Protein AF-A0A2K9MIS6-F1 (afdb_monomer_lite)

Foldseek 3Di:
DDDDDDPDPDPDDPVVVVVVVVVVVVVLVVVLVVQLVVVVPDDQVRCVVVPHGPVCSVCVSVVND

Structure (mmCIF, N/CA/C/O backbone):
data_AF-A0A2K9MIS6-F1
#
_entry.id   AF-A0A2K9MIS6-F1
#
loop_
_atom_site.group_PDB
_atom_site.id
_atom_site.type_symbol
_atom_site.label_atom_id
_atom_site.label_alt_id
_atom_site.label_comp_id
_atom_site.label_asym_id
_atom_site.label_entity_id
_atom_site.label_seq_id
_atom_site.pdbx_PDB_ins_code
_atom_site.Cartn_x
_atom_site.Cartn_y
_atom_site.Cartn_z
_atom_site.occupancy
_atom_site.B_iso_or_equiv
_atom_site.auth_seq_id
_atom_site.auth_comp_id
_atom_site.auth_asym_id
_atom_site.auth_atom_id
_atom_site.pdbx_PDB_model_num
ATOM 1 N N . MET A 1 1 ? -4.189 13.947 -44.287 1.00 48.62 1 MET A N 1
ATOM 2 C CA . MET A 1 1 ? -2.812 13.434 -44.126 1.00 48.62 1 MET A CA 1
ATOM 3 C C . MET A 1 1 ? -2.588 13.188 -42.643 1.00 48.62 1 MET A C 1
ATOM 5 O O . MET A 1 1 ? -2.404 14.135 -41.896 1.00 48.62 1 MET A O 1
ATOM 9 N N . THR A 1 2 ? -2.749 11.943 -42.203 1.00 54.72 2 THR A N 1
ATOM 10 C CA . THR A 1 2 ? -2.646 11.515 -40.800 1.00 54.72 2 THR A CA 1
ATOM 11 C C . THR A 1 2 ? -1.267 10.905 -40.571 1.00 54.72 2 THR A C 1
ATOM 13 O O . THR A 1 2 ? -0.955 9.881 -41.173 1.00 54.72 2 THR A O 1
ATOM 16 N N . ALA A 1 3 ? -0.435 11.520 -39.732 1.00 54.62 3 ALA A N 1
ATOM 17 C CA . ALA A 1 3 ? 0.819 10.916 -39.295 1.00 54.62 3 ALA A CA 1
ATOM 18 C C . ALA A 1 3 ? 0.594 10.244 -37.933 1.00 54.62 3 ALA A C 1
ATOM 20 O O . ALA A 1 3 ? 0.549 10.909 -36.901 1.00 54.62 3 ALA A O 1
ATOM 21 N N . SER A 1 4 ? 0.411 8.924 -37.942 1.00 52.97 4 SER A N 1
ATOM 22 C CA . SER A 1 4 ? 0.444 8.094 -36.738 1.00 52.97 4 SER A CA 1
ATOM 23 C C . SER A 1 4 ? 1.894 7.980 -36.269 1.00 52.97 4 SER A C 1
ATOM 25 O O . SER A 1 4 ? 2.726 7.391 -36.957 1.00 52.97 4 SER A O 1
ATOM 27 N N . ALA A 1 5 ? 2.216 8.573 -35.120 1.00 61.44 5 ALA A N 1
ATOM 28 C CA . ALA A 1 5 ? 3.526 8.428 -34.502 1.00 61.44 5 ALA A CA 1
ATOM 29 C C . ALA A 1 5 ? 3.645 7.025 -33.889 1.00 61.44 5 ALA A C 1
ATOM 31 O O . ALA A 1 5 ? 3.046 6.723 -32.859 1.00 61.44 5 ALA A O 1
ATOM 32 N N . THR A 1 6 ? 4.408 6.159 -34.550 1.00 54.03 6 THR A N 1
ATOM 33 C CA . THR A 1 6 ? 4.835 4.861 -34.028 1.00 54.03 6 THR A CA 1
ATOM 34 C C . THR A 1 6 ? 5.692 5.081 -32.782 1.00 54.03 6 THR A C 1
ATOM 36 O O . THR A 1 6 ? 6.805 5.597 -32.867 1.00 54.03 6 THR A O 1
ATOM 39 N N . THR A 1 7 ? 5.180 4.699 -31.612 1.00 62.16 7 THR A N 1
ATOM 40 C CA . THR A 1 7 ? 5.942 4.657 -30.359 1.00 62.16 7 THR A CA 1
ATOM 41 C C . THR A 1 7 ? 7.079 3.641 -30.485 1.00 62.16 7 THR A C 1
ATOM 43 O O . THR A 1 7 ? 6.869 2.431 -30.433 1.00 62.16 7 THR A O 1
ATOM 46 N N . THR A 1 8 ? 8.303 4.135 -30.656 1.00 53.12 8 THR A N 1
ATOM 47 C CA . THR A 1 8 ? 9.532 3.335 -30.628 1.00 53.12 8 THR A CA 1
ATOM 48 C C . THR A 1 8 ? 9.773 2.798 -29.214 1.00 53.12 8 THR A C 1
ATOM 50 O O . THR A 1 8 ? 10.182 3.540 -28.322 1.00 53.12 8 THR A O 1
ATOM 53 N N . HIS A 1 9 ? 9.565 1.498 -28.995 1.00 56.81 9 HIS A N 1
ATOM 54 C CA . HIS A 1 9 ? 10.122 0.798 -27.836 1.00 56.81 9 HIS A CA 1
ATOM 55 C C . HIS A 1 9 ? 11.627 0.609 -28.053 1.00 56.81 9 HIS A C 1
ATOM 57 O O . HIS A 1 9 ? 12.075 -0.326 -28.717 1.00 56.81 9 HIS A O 1
ATOM 63 N N . ALA A 1 10 ? 12.424 1.531 -27.517 1.00 62.28 10 ALA A N 1
ATOM 64 C CA . ALA A 1 10 ? 13.862 1.344 -27.416 1.00 62.28 10 ALA A CA 1
ATOM 65 C C . ALA A 1 10 ? 14.139 0.153 -26.480 1.00 62.28 10 ALA A C 1
ATOM 67 O O . ALA A 1 10 ? 13.812 0.204 -25.297 1.00 62.28 10 ALA A O 1
ATOM 68 N N . LYS A 1 11 ? 14.724 -0.926 -27.013 1.00 59.53 11 LYS A N 1
ATOM 69 C CA . LYS A 1 11 ? 15.214 -2.076 -26.241 1.00 59.53 11 LYS A CA 1
ATOM 70 C C . LYS A 1 11 ? 16.383 -1.581 -25.391 1.00 59.53 11 LYS A C 1
ATOM 72 O O . LYS A 1 11 ? 17.476 -1.385 -25.928 1.00 59.53 11 LYS A O 1
ATOM 77 N N . ALA A 1 12 ? 16.164 -1.297 -24.109 1.00 61.72 12 ALA A N 1
ATOM 78 C CA . ALA A 1 12 ? 17.279 -0.909 -23.267 1.00 61.72 12 ALA A CA 1
ATOM 79 C C . ALA A 1 12 ? 18.229 -2.113 -23.123 1.00 61.72 12 ALA A C 1
ATOM 81 O O . ALA A 1 12 ? 17.846 -3.268 -23.349 1.00 61.72 12 ALA A O 1
ATOM 82 N N . PRO A 1 13 ? 19.516 -1.872 -22.832 1.00 64.31 13 PRO A N 1
ATOM 83 C CA . PRO A 1 13 ? 20.450 -2.968 -22.629 1.00 64.31 13 PRO A CA 1
ATOM 84 C C . PRO A 1 13 ? 19.903 -3.859 -21.508 1.00 64.31 13 PRO A C 1
ATOM 86 O O . PRO A 1 13 ? 19.549 -3.343 -20.448 1.00 64.31 13 PRO A O 1
ATOM 89 N N . LEU A 1 14 ? 19.828 -5.176 -21.751 1.00 65.69 14 LEU A N 1
ATOM 90 C CA . LEU A 1 14 ? 19.165 -6.172 -20.888 1.00 65.69 14 LEU A CA 1
ATOM 91 C C . LEU A 1 14 ? 19.402 -5.963 -19.381 1.00 65.69 14 LEU A C 1
ATOM 93 O O . LEU A 1 14 ? 18.487 -6.149 -18.584 1.00 65.69 14 LEU A O 1
ATOM 97 N N . GLY A 1 15 ? 20.613 -5.553 -18.986 1.00 74.44 15 GLY A N 1
ATOM 98 C CA . GLY A 1 15 ? 20.949 -5.286 -17.586 1.00 74.44 15 GLY A CA 1
ATOM 99 C C . GLY A 1 15 ? 20.222 -4.081 -16.981 1.00 74.44 15 GLY A C 1
ATOM 100 O O . GLY A 1 15 ? 19.763 -4.150 -15.846 1.00 74.44 15 GLY A O 1
ATOM 101 N N . ARG A 1 16 ? 20.067 -2.983 -17.728 1.00 79.69 16 ARG A N 1
ATOM 102 C CA . ARG A 1 16 ? 19.406 -1.765 -17.233 1.00 79.69 16 ARG A CA 1
ATOM 103 C C . ARG A 1 16 ? 17.890 -1.944 -17.146 1.00 79.69 16 ARG A C 1
ATOM 105 O O . ARG A 1 16 ? 17.294 -1.460 -16.191 1.00 79.69 16 ARG A O 1
ATOM 112 N N . ASP A 1 17 ? 17.298 -2.686 -18.082 1.00 84.25 17 ASP A N 1
ATOM 113 C CA . ASP A 1 17 ? 15.871 -3.035 -18.042 1.00 84.25 17 ASP A CA 1
ATOM 114 C C . ASP A 1 17 ? 15.545 -4.004 -16.905 1.00 84.25 17 ASP A C 1
ATOM 116 O O . ASP A 1 17 ? 14.554 -3.815 -16.206 1.00 84.25 17 ASP A O 1
ATOM 120 N N . LEU A 1 18 ? 16.386 -5.013 -16.653 1.00 84.38 18 LEU A N 1
ATOM 121 C CA . LEU A 1 18 ? 16.193 -5.906 -15.509 1.00 84.38 18 LEU A CA 1
ATOM 122 C C . LEU A 1 18 ? 16.262 -5.139 -14.181 1.00 84.38 18 LEU A C 1
ATOM 124 O O . LEU A 1 18 ? 15.387 -5.307 -13.334 1.00 84.38 18 LEU A O 1
ATOM 128 N N . LEU A 1 19 ? 17.268 -4.274 -14.011 1.00 87.75 19 LEU A N 1
ATOM 129 C CA . LEU A 1 19 ? 17.394 -3.446 -12.810 1.00 87.75 19 LEU A CA 1
ATOM 130 C C . LEU A 1 19 ? 16.219 -2.474 -12.657 1.00 87.75 19 LEU A C 1
ATOM 132 O O . LEU A 1 19 ? 15.731 -2.304 -11.542 1.00 87.75 19 LEU A O 1
ATOM 136 N N . ALA A 1 20 ? 15.734 -1.879 -13.753 1.00 87.62 20 ALA A N 1
ATOM 137 C CA . ALA A 1 20 ? 14.542 -1.034 -13.730 1.00 87.62 20 ALA A CA 1
ATOM 138 C C . ALA A 1 20 ? 13.316 -1.821 -13.242 1.00 87.62 20 ALA A C 1
ATOM 140 O O . ALA A 1 20 ? 12.666 -1.401 -12.293 1.00 87.62 20 ALA A O 1
ATOM 141 N N . ARG A 1 21 ? 13.076 -3.020 -13.787 1.00 86.44 21 ARG A N 1
ATOM 142 C CA . ARG A 1 21 ? 11.946 -3.879 -13.391 1.00 86.44 21 ARG A CA 1
ATOM 143 C C . ARG A 1 21 ? 12.021 -4.347 -11.939 1.00 86.44 21 ARG A C 1
ATOM 145 O O . ARG A 1 21 ? 10.996 -4.391 -11.260 1.00 86.44 21 ARG A O 1
ATOM 152 N N . ILE A 1 22 ? 13.215 -4.690 -11.452 1.00 89.94 22 ILE A N 1
ATOM 153 C CA . ILE A 1 22 ? 13.427 -5.024 -10.036 1.00 89.94 22 ILE A CA 1
ATOM 154 C C . ILE A 1 22 ? 13.129 -3.798 -9.169 1.00 89.94 22 ILE A C 1
ATOM 156 O O . ILE A 1 22 ? 12.406 -3.911 -8.183 1.00 89.94 22 ILE A O 1
ATOM 160 N N . GLY A 1 23 ? 13.643 -2.626 -9.552 1.00 92.38 23 GLY A N 1
ATOM 161 C CA . GLY A 1 23 ? 13.386 -1.370 -8.854 1.00 92.38 23 GLY A CA 1
ATOM 162 C C . GLY A 1 23 ? 11.899 -1.029 -8.783 1.00 92.38 23 GLY A C 1
ATOM 163 O O . GLY A 1 23 ? 11.407 -0.696 -7.708 1.00 92.38 23 GLY A O 1
ATOM 164 N N . ASP A 1 24 ? 11.174 -1.173 -9.889 1.00 91.62 24 ASP A N 1
ATOM 165 C CA . ASP A 1 24 ? 9.731 -0.930 -9.947 1.00 91.62 24 ASP A CA 1
ATOM 166 C C . ASP A 1 24 ? 8.965 -1.926 -9.067 1.00 91.62 24 ASP A C 1
ATOM 168 O O . ASP A 1 24 ? 8.154 -1.522 -8.240 1.00 91.62 24 ASP A O 1
ATOM 172 N N . THR A 1 25 ? 9.325 -3.213 -9.110 1.00 90.94 25 THR A N 1
ATOM 173 C CA . THR A 1 25 ? 8.723 -4.240 -8.239 1.00 90.94 25 THR A CA 1
ATOM 174 C C . THR A 1 25 ? 8.933 -3.931 -6.751 1.00 90.94 25 THR A C 1
ATOM 176 O O . THR A 1 25 ? 8.024 -4.109 -5.935 1.00 90.94 25 THR A O 1
ATOM 179 N N . LEU A 1 26 ? 10.131 -3.464 -6.378 1.00 92.75 26 LEU A N 1
ATOM 180 C CA . LEU A 1 26 ? 10.451 -3.079 -5.002 1.00 92.75 26 LEU A CA 1
ATOM 181 C C . LEU A 1 26 ? 9.689 -1.827 -4.564 1.00 92.75 26 LEU A C 1
ATOM 183 O O . LEU A 1 26 ? 9.220 -1.779 -3.427 1.00 92.75 26 LEU A O 1
ATOM 187 N N . ARG A 1 27 ? 9.539 -0.833 -5.449 1.00 93.56 27 ARG A N 1
ATOM 188 C CA . ARG A 1 27 ? 8.724 0.361 -5.181 1.00 93.56 27 ARG A CA 1
ATOM 189 C C . ARG A 1 27 ? 7.267 -0.007 -4.966 1.00 93.56 27 ARG A C 1
ATOM 191 O O . ARG A 1 27 ? 6.694 0.416 -3.970 1.00 93.56 27 ARG A O 1
ATOM 198 N N . ASP A 1 28 ? 6.705 -0.844 -5.831 1.00 92.12 28 ASP A N 1
ATOM 199 C CA . ASP A 1 28 ? 5.324 -1.302 -5.696 1.00 92.12 28 ASP A CA 1
ATOM 200 C C . ASP A 1 28 ? 5.131 -2.069 -4.386 1.00 92.12 28 ASP A C 1
ATOM 202 O O . ASP A 1 28 ? 4.146 -1.888 -3.679 1.00 92.12 28 ASP A O 1
ATOM 206 N N . TRP A 1 29 ? 6.084 -2.925 -4.011 1.00 92.12 29 TRP A N 1
ATOM 207 C CA . TRP A 1 29 ? 6.058 -3.596 -2.712 1.00 92.12 29 TRP A CA 1
ATOM 208 C C . TRP A 1 29 ? 6.125 -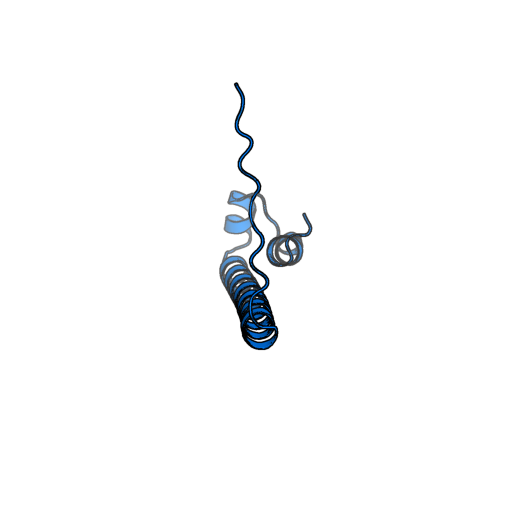2.614 -1.534 1.00 92.12 29 TRP A C 1
ATOM 210 O O . TRP A 1 29 ? 5.372 -2.771 -0.571 1.00 92.12 29 TRP A O 1
ATOM 220 N N . ALA A 1 30 ? 6.990 -1.601 -1.607 1.00 93.81 30 ALA A N 1
ATOM 221 C CA . ALA A 1 30 ? 7.119 -0.589 -0.564 1.00 93.81 30 ALA A CA 1
ATOM 222 C C . ALA A 1 30 ? 5.831 0.231 -0.415 1.00 93.81 30 ALA A C 1
ATOM 224 O O . ALA A 1 30 ? 5.334 0.371 0.701 1.00 93.81 30 ALA A O 1
ATOM 225 N N . LEU A 1 31 ? 5.252 0.678 -1.533 1.00 94.06 31 LEU A N 1
ATOM 226 C CA . LEU A 1 31 ? 3.988 1.409 -1.564 1.00 94.06 31 LEU A CA 1
ATOM 227 C C . LEU A 1 31 ? 2.866 0.583 -0.933 1.00 94.06 31 LEU A C 1
ATOM 229 O O . LEU A 1 31 ? 2.191 1.057 -0.029 1.00 94.06 31 LEU A O 1
ATOM 233 N N . ARG A 1 32 ? 2.728 -0.690 -1.324 1.00 94.38 32 ARG A N 1
ATOM 234 C CA . ARG A 1 32 ? 1.726 -1.601 -0.748 1.00 94.38 32 ARG A CA 1
ATOM 235 C C . ARG A 1 32 ? 1.858 -1.740 0.767 1.00 94.38 32 ARG A C 1
ATOM 237 O O . ARG A 1 32 ? 0.861 -1.710 1.487 1.00 94.38 32 ARG A O 1
ATOM 244 N N . ARG A 1 33 ? 3.086 -1.865 1.275 1.00 95.00 33 ARG A N 1
ATOM 245 C CA . ARG A 1 33 ? 3.334 -1.923 2.724 1.00 95.00 33 ARG A CA 1
ATOM 246 C C . ARG A 1 33 ? 2.989 -0.620 3.423 1.00 95.00 33 ARG A C 1
ATOM 248 O O . ARG A 1 33 ? 2.425 -0.661 4.511 1.00 95.00 33 ARG A O 1
ATOM 255 N N . GLU A 1 34 ? 3.337 0.512 2.826 1.00 96.44 34 GLU A N 1
ATOM 256 C CA . GLU A 1 34 ? 2.996 1.819 3.375 1.00 96.44 34 GLU A CA 1
ATOM 257 C C . GLU A 1 34 ? 1.479 2.015 3.427 1.00 96.44 34 GLU A C 1
ATOM 259 O O . GLU A 1 34 ? 0.955 2.346 4.487 1.00 96.44 34 GLU A O 1
ATOM 264 N N . THR A 1 35 ? 0.766 1.714 2.339 1.00 95.25 35 THR A N 1
ATOM 265 C CA . THR A 1 35 ? -0.701 1.754 2.287 1.00 95.25 35 THR A CA 1
ATOM 266 C C . THR A 1 35 ? -1.316 0.874 3.370 1.00 95.25 35 THR A C 1
ATOM 268 O O . THR A 1 35 ? -2.199 1.329 4.092 1.00 95.25 35 THR A O 1
ATOM 271 N N . ARG A 1 36 ? -0.809 -0.354 3.553 1.00 95.62 36 ARG A N 1
ATOM 272 C CA . ARG A 1 36 ? -1.264 -1.251 4.624 1.00 95.62 36 ARG A CA 1
ATOM 273 C C . ARG A 1 36 ? -1.119 -0.604 5.996 1.00 95.62 36 ARG A C 1
ATOM 275 O O . ARG A 1 36 ? -2.082 -0.558 6.747 1.00 95.62 36 ARG A O 1
ATOM 282 N N . LEU A 1 37 ? 0.062 -0.071 6.307 1.00 95.88 37 LEU A N 1
ATOM 283 C CA . LEU A 1 37 ? 0.321 0.564 7.600 1.00 95.88 37 LEU A CA 1
ATOM 284 C C . LEU A 1 37 ? -0.548 1.805 7.816 1.00 95.88 37 LEU A C 1
ATOM 286 O O . LEU A 1 37 ? -0.976 2.059 8.938 1.00 95.88 37 LEU A O 1
ATOM 290 N N . GLN A 1 38 ? -0.790 2.594 6.768 1.00 96.44 38 GLN A N 1
ATOM 291 C CA . GLN A 1 38 ? -1.663 3.761 6.848 1.00 96.44 38 GLN A CA 1
ATOM 292 C C . GLN A 1 38 ? -3.111 3.351 7.138 1.00 96.44 38 GLN A C 1
ATOM 294 O O . GLN A 1 38 ? -3.718 3.927 8.034 1.00 96.44 38 GLN A O 1
ATOM 299 N N . LEU A 1 39 ? -3.632 2.326 6.458 1.00 95.25 39 LEU A N 1
ATOM 300 C CA . LEU A 1 39 ? -4.986 1.811 6.689 1.00 95.25 39 LEU A CA 1
ATOM 301 C C . LEU A 1 39 ? -5.130 1.121 8.053 1.00 95.25 39 LEU A C 1
ATOM 303 O O . LEU A 1 39 ? -6.126 1.325 8.738 1.00 95.25 39 LEU A O 1
ATOM 307 N N . GLU A 1 40 ? -4.128 0.354 8.488 1.00 94.25 40 GLU A N 1
ATOM 308 C CA . GLU A 1 40 ? -4.120 -0.312 9.801 1.00 94.25 40 GLU A CA 1
ATOM 309 C C . GLU A 1 40 ? -4.081 0.679 10.974 1.00 94.25 40 GLU A C 1
ATOM 311 O O . GLU A 1 40 ? -4.529 0.352 12.073 1.00 94.25 40 GLU A O 1
ATOM 316 N N . ARG A 1 41 ? -3.560 1.893 10.757 1.00 95.75 41 ARG A N 1
AT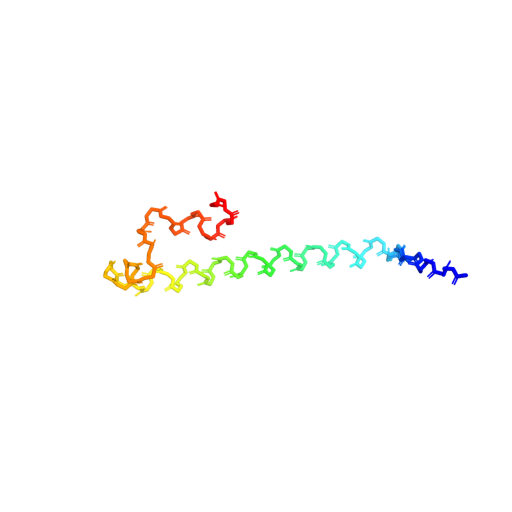OM 317 C CA . ARG A 1 41 ? -3.565 2.967 11.763 1.00 95.75 41 ARG A CA 1
ATOM 318 C C . ARG A 1 41 ? -4.937 3.611 11.947 1.00 95.75 41 ARG A C 1
ATOM 320 O O . ARG A 1 41 ? -5.154 4.225 12.989 1.00 95.75 41 ARG A O 1
ATOM 327 N N . LEU A 1 42 ? -5.833 3.495 10.967 1.00 95.94 42 LEU A N 1
ATOM 328 C CA . LEU A 1 42 ? -7.176 4.062 11.042 1.00 95.94 42 LEU A CA 1
ATOM 329 C C . LEU A 1 42 ? -8.090 3.198 11.918 1.00 95.94 42 LEU A C 1
ATOM 331 O O . LEU A 1 42 ? -8.024 1.966 11.939 1.00 95.94 42 LEU A O 1
ATOM 335 N N . SER A 1 43 ? -8.989 3.844 12.649 1.00 94.44 43 SER A N 1
ATOM 336 C CA . SER A 1 43 ? -10.023 3.181 13.448 1.00 94.44 43 SER A CA 1
ATOM 337 C C . SER A 1 43 ? -11.122 2.555 12.577 1.00 94.44 43 SER A C 1
ATOM 339 O O . SER A 1 43 ? -11.212 2.808 11.378 1.00 94.44 43 SER A O 1
ATOM 341 N N . ASP A 1 44 ? -11.962 1.679 13.144 1.00 94.50 44 ASP A N 1
ATOM 342 C CA . ASP A 1 44 ? -13.082 1.044 12.408 1.00 94.50 44 ASP A CA 1
ATOM 343 C C . ASP A 1 44 ? -14.054 2.056 11.834 1.00 94.50 44 ASP A C 1
ATOM 345 O O . ASP A 1 44 ? -14.520 1.914 10.703 1.00 94.50 44 ASP A O 1
ATOM 349 N N . ARG A 1 45 ? -14.298 3.124 12.588 1.00 95.56 45 ARG A N 1
ATOM 350 C CA . ARG A 1 45 ? -15.153 4.212 12.150 1.00 95.56 45 ARG A CA 1
ATOM 351 C C . ARG A 1 45 ? -14.534 4.995 10.997 1.00 95.56 45 ARG A C 1
ATOM 353 O O . ARG A 1 45 ? -15.233 5.265 10.036 1.00 95.56 45 ARG A O 1
ATOM 360 N N . GLU A 1 46 ? -13.244 5.317 11.068 1.00 97.06 46 GLU A N 1
ATOM 361 C CA . GLU A 1 46 ? -12.562 6.047 9.990 1.00 97.06 46 GLU A CA 1
ATOM 362 C C . GLU A 1 46 ? -12.494 5.238 8.694 1.00 97.06 46 GLU A C 1
ATOM 364 O O . GLU A 1 46 ? -12.683 5.805 7.622 1.00 97.06 46 GLU A O 1
ATOM 369 N N . LEU A 1 47 ? -12.284 3.918 8.776 1.00 96.62 47 LEU A N 1
ATOM 370 C CA . LEU A 1 47 ? -12.404 3.0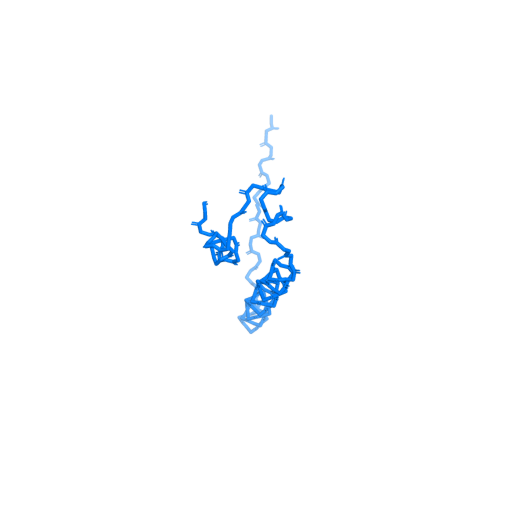57 7.596 1.00 96.62 47 LEU A CA 1
ATOM 371 C C . LEU A 1 47 ? -13.833 3.057 7.048 1.00 96.62 47 LEU A C 1
ATOM 373 O O . LEU A 1 47 ? -14.027 3.175 5.842 1.00 96.62 47 LEU A O 1
ATOM 377 N N . THR A 1 48 ? -14.832 2.983 7.927 1.00 96.12 48 THR A N 1
ATOM 378 C CA . THR A 1 48 ? -16.242 3.006 7.516 1.00 96.12 48 THR A CA 1
ATOM 379 C C . THR A 1 48 ? -16.615 4.335 6.850 1.00 96.12 48 THR A C 1
ATOM 381 O O . THR A 1 48 ? -17.350 4.329 5.865 1.00 96.12 48 THR A O 1
ATOM 384 N N . ASP A 1 49 ? -16.074 5.462 7.321 1.00 96.69 49 ASP A N 1
ATOM 385 C CA . ASP A 1 49 ? -16.299 6.791 6.733 1.00 96.69 49 ASP A CA 1
ATOM 386 C C . ASP A 1 49 ? -15.786 6.883 5.285 1.00 96.69 49 ASP A C 1
ATOM 388 O O . ASP A 1 49 ? -16.376 7.586 4.466 1.00 96.69 49 ASP A O 1
ATOM 392 N N . ILE A 1 50 ? -14.729 6.140 4.940 1.00 94.56 50 ILE A N 1
ATOM 393 C CA . ILE A 1 50 ? -14.225 6.020 3.560 1.00 94.56 50 ILE A CA 1
ATOM 394 C C . ILE A 1 50 ? -14.805 4.811 2.806 1.00 94.56 50 ILE A C 1
ATOM 396 O O . ILE A 1 50 ? -14.395 4.537 1.680 1.00 94.56 50 ILE A O 1
ATOM 400 N N . GLY A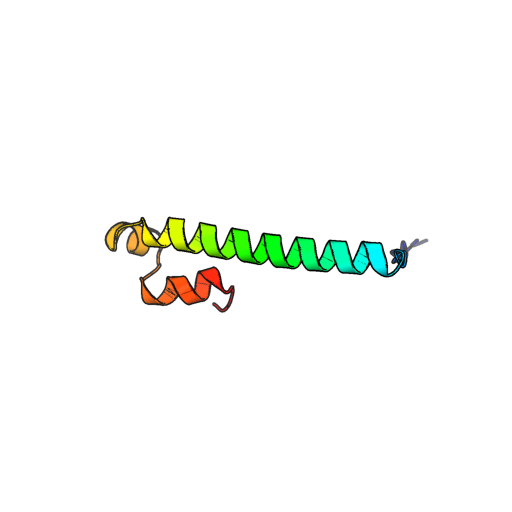 1 51 ? -15.765 4.098 3.403 1.00 95.19 51 GLY A N 1
ATOM 401 C CA . GLY A 1 51 ? -16.457 2.966 2.787 1.00 95.19 51 GLY A CA 1
ATOM 402 C C . GLY A 1 51 ? -15.671 1.652 2.766 1.00 95.19 51 GLY A C 1
ATOM 403 O O . GLY A 1 51 ? -15.963 0.801 1.931 1.00 95.19 51 GLY A O 1
ATOM 404 N N . LEU A 1 52 ? -14.690 1.475 3.653 1.00 95.38 52 LEU A N 1
ATOM 405 C CA . LEU A 1 52 ? -13.887 0.255 3.780 1.00 95.38 52 LEU A CA 1
ATOM 406 C C . LEU A 1 52 ? -14.147 -0.461 5.110 1.00 95.38 52 LEU A C 1
ATOM 408 O O . LEU A 1 52 ? -14.451 0.160 6.129 1.00 95.38 52 LEU A O 1
ATOM 412 N N . CYS A 1 53 ? -13.931 -1.776 5.132 1.00 94.38 53 CYS A N 1
ATOM 413 C CA . CYS A 1 53 ? -13.798 -2.553 6.361 1.00 94.38 53 CYS A CA 1
ATOM 414 C C . CYS A 1 53 ? -12.392 -3.171 6.494 1.00 94.38 53 CYS A C 1
ATOM 416 O O . CYS A 1 53 ? -11.605 -3.184 5.548 1.00 94.38 53 CYS A O 1
ATOM 418 N N . ARG A 1 54 ? -12.053 -3.715 7.678 1.00 94.81 54 ARG A N 1
ATOM 419 C CA . ARG A 1 54 ? -10.750 -4.383 7.918 1.00 94.81 54 ARG A CA 1
ATOM 420 C C . ARG A 1 54 ? -10.446 -5.480 6.896 1.00 94.81 54 ARG A C 1
ATOM 422 O O . ARG A 1 54 ? -9.286 -5.655 6.538 1.00 94.81 54 ARG A O 1
ATOM 429 N N . ALA A 1 55 ? -11.468 -6.213 6.454 1.00 93.88 55 ALA A N 1
ATOM 430 C CA . ALA A 1 55 ? -11.306 -7.305 5.498 1.00 93.88 55 ALA A CA 1
ATOM 431 C C . ALA A 1 55 ? -10.936 -6.808 4.089 1.00 93.88 55 ALA A C 1
ATOM 433 O O . ALA A 1 55 ? -10.254 -7.522 3.359 1.00 93.88 55 ALA A O 1
ATOM 434 N N . ASP A 1 56 ? -11.312 -5.576 3.736 1.00 94.62 56 ASP A N 1
ATOM 435 C CA . ASP A 1 56 ? -11.031 -4.998 2.417 1.00 94.62 56 ASP A CA 1
ATOM 436 C C . ASP A 1 56 ? -9.592 -4.482 2.298 1.00 94.62 56 ASP A C 1
ATOM 438 O O . ASP A 1 56 ? -9.085 -4.328 1.188 1.00 94.62 56 ASP A O 1
ATOM 442 N N . ILE A 1 57 ? -8.905 -4.237 3.423 1.00 94.06 57 ILE A N 1
ATOM 443 C CA . ILE A 1 57 ? -7.540 -3.686 3.444 1.00 94.06 57 ILE A CA 1
ATOM 444 C C . ILE A 1 57 ? -6.593 -4.545 2.606 1.00 94.06 57 ILE A C 1
ATOM 446 O O . ILE A 1 57 ? -5.858 -4.012 1.776 1.00 94.06 57 ILE A O 1
ATOM 450 N N . ASP A 1 58 ? -6.620 -5.868 2.786 1.00 93.81 58 ASP A N 1
ATOM 451 C CA . ASP A 1 58 ? -5.765 -6.770 2.010 1.00 93.81 58 ASP A CA 1
ATOM 452 C C . ASP A 1 58 ? -6.106 -6.710 0.514 1.00 93.81 58 ASP A C 1
ATOM 454 O O . A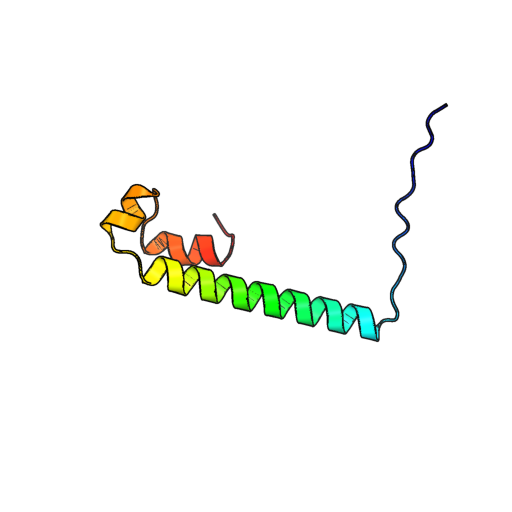SP A 1 58 ? -5.209 -6.820 -0.325 1.00 93.81 58 ASP A O 1
ATOM 458 N N . GLY A 1 59 ? -7.373 -6.487 0.157 1.00 93.75 59 GLY A N 1
ATOM 459 C CA . GLY A 1 59 ? -7.771 -6.343 -1.237 1.00 93.75 59 GLY A CA 1
ATOM 460 C C . GLY A 1 59 ? -7.282 -5.041 -1.865 1.00 93.75 59 GLY A C 1
ATOM 461 O O . GLY A 1 59 ? -6.673 -5.058 -2.938 1.00 93.75 59 GLY A O 1
ATOM 462 N N . VAL A 1 60 ? -7.433 -3.926 -1.146 1.00 93.06 60 VAL A N 1
ATOM 463 C CA . VAL A 1 60 ? -6.942 -2.598 -1.548 1.00 93.06 60 VAL A CA 1
ATOM 464 C C . VAL A 1 60 ? -5.423 -2.587 -1.698 1.00 93.06 60 VAL A C 1
ATOM 466 O O 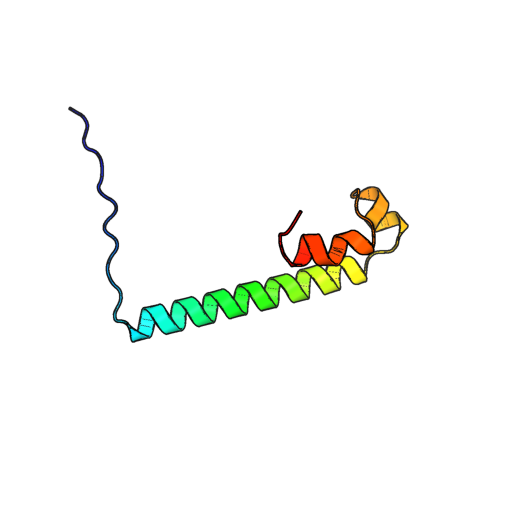. VAL A 1 60 ? -4.899 -2.116 -2.705 1.00 93.06 60 VAL A O 1
ATOM 469 N N . VAL A 1 61 ? -4.708 -3.166 -0.733 1.00 94.62 61 VAL A N 1
ATOM 470 C CA . VAL A 1 61 ? -3.242 -3.253 -0.742 1.00 94.62 61 VAL A CA 1
ATOM 471 C C . VAL A 1 61 ? -2.736 -4.089 -1.917 1.00 94.62 61 VAL A C 1
ATOM 473 O O . VAL A 1 61 ? -1.699 -3.774 -2.490 1.00 94.62 61 VAL A O 1
ATOM 476 N N . ASN A 1 62 ? -3.445 -5.146 -2.309 1.00 92.31 62 ASN A N 1
ATOM 477 C CA . ASN A 1 62 ? -3.029 -5.995 -3.426 1.00 92.31 62 ASN A CA 1
ATOM 478 C C . ASN A 1 62 ? -3.573 -5.533 -4.788 1.00 92.31 62 ASN A C 1
ATOM 480 O O . ASN A 1 62 ? -3.115 -6.042 -5.812 1.00 92.31 62 ASN A O 1
ATOM 484 N N . GLY A 1 63 ? -4.502 -4.572 -4.810 1.00 89.12 63 GLY A N 1
ATOM 485 C CA . GLY A 1 63 ? -5.155 -4.087 -6.027 1.00 89.12 63 GLY A CA 1
ATOM 486 C C . GLY A 1 63 ? -6.150 -5.086 -6.625 1.00 89.12 63 GLY A C 1
ATOM 487 O O . GLY A 1 63 ? -6.235 -5.180 -7.845 1.00 89.12 63 GLY A O 1
ATOM 488 N N . ASN A 1 64 ? -6.838 -5.878 -5.794 1.00 86.62 64 ASN A N 1
ATOM 489 C CA . ASN A 1 64 ? -7.691 -6.993 -6.236 1.00 86.62 64 ASN A CA 1
ATOM 490 C C . ASN A 1 64 ? -9.211 -6.790 -6.024 1.00 86.62 64 ASN A C 1
ATOM 492 O O . ASN A 1 64 ? -9.936 -7.777 -5.909 1.00 86.62 64 ASN A O 1
ATOM 496 N N . PHE A 1 65 ? -9.677 -5.539 -5.992 1.00 68.75 65 PHE A N 1
ATOM 497 C CA . PHE A 1 65 ? -11.067 -5.138 -5.723 1.00 68.75 65 PHE A CA 1
ATOM 498 C C . PHE A 1 65 ? -11.854 -4.745 -6.981 1.00 68.75 65 PHE A C 1
ATOM 500 O O . PHE A 1 65 ? -11.224 -4.293 -7.967 1.00 68.75 65 PHE A O 1
#

pLDDT: mean 84.77, std 15.03, range [48.62, 97.06]

Secondary structure (DSSP, 8-state):
-------------HHHHHHHHHHHHHHHHHHHHHHHHHHHTS-HHHHHHTT--GGGHHHHHHT--

Radius of gyration: 19.25 Å; chains: 1; bounding box: 37×21×58 Å

Sequence (65 aa):
MTASATTTHAKAPLGRDLLARIGDTLRDWALRRETRLQLERLSDRELTDIGLCRADIDGVVNGNF

InterPro domains:
  IPR009506 YjiS-like domain [PF06568] (24-58)

Organism: NCBI:txid2065379